Protein AF-A0A352PYH2-F1 (afdb_monomer)

Solvent-accessible surface area (backbone atoms only — not comparable to full-atom values): 3535 Å² total; per-residue (Å²): 110,71,37,56,47,28,42,67,78,67,59,38,51,65,61,15,43,53,59,57,66,73,46,53,72,67,57,54,53,46,52,57,67,56,84,37,66,68,59,31,74,69,35,92,80,64,51,62,55,50,62,51,34,41,47,48,40,71,76,69,100

Nearest PDB structures (foldseek):
  7oq8-assembly1_C  TM=4.078E-01  e=5.450E+00  Homo sapiens
  7bgv-assembly1_A  TM=4.090E-01  e=7.390E+00  Homo sapiens

Mean predicted aligned error: 2.53 Å

Radius of gyration: 11.83 Å; Cα contacts (8 Å, |Δi|>4): 54; chains: 1; bounding box: 28×15×31 Å

pLDDT: mean 94.44, std 2.92, range [82.12, 97.88]

Structure (mmCIF, N/CA/C/O backbone):
data_AF-A0A352PYH2-F1
#
_entry.id   AF-A0A352PYH2-F1
#
loop_
_atom_site.group_PDB
_atom_site.id
_atom_site.type_symbol
_atom_site.label_atom_id
_atom_site.label_alt_id
_atom_site.label_comp_id
_atom_site.label_asym_id
_atom_site.label_entity_id
_atom_site.label_seq_id
_atom_site.pdbx_PDB_ins_code
_atom_site.Cartn_x
_atom_site.Cartn_y
_atom_site.Cartn_z
_atom_site.occupancy
_atom_site.B_iso_or_equiv
_atom_site.auth_seq_id
_atom_site.auth_comp_id
_atom_site.auth_asym_id
_atom_site.auth_atom_id
_atom_site.pdbx_PDB_model_num
ATOM 1 N N . MET A 1 1 ? -1.379 1.579 -2.076 1.00 82.12 1 MET A N 1
ATOM 2 C CA . MET A 1 1 ? -2.770 1.542 -2.600 1.00 82.12 1 MET A CA 1
ATOM 3 C C . MET A 1 1 ? -2.929 2.150 -3.993 1.00 82.12 1 MET A C 1
ATOM 5 O O . MET A 1 1 ? -3.516 1.481 -4.826 1.00 82.12 1 MET A O 1
ATOM 9 N N . ARG A 1 2 ? -2.414 3.355 -4.299 1.00 93.19 2 ARG A N 1
ATOM 10 C CA . ARG A 1 2 ? -2.615 4.002 -5.620 1.00 93.19 2 ARG A CA 1
ATOM 11 C C . ARG A 1 2 ? -2.233 3.138 -6.838 1.00 93.19 2 ARG A C 1
ATOM 13 O O . ARG A 1 2 ? -2.934 3.184 -7.838 1.00 93.19 2 ARG A O 1
ATOM 20 N N . CYS A 1 3 ? -1.191 2.308 -6.738 1.00 95.56 3 CYS A N 1
ATOM 21 C CA . CYS A 1 3 ? -0.833 1.343 -7.786 1.00 95.56 3 CYS A CA 1
ATOM 22 C C . CYS A 1 3 ? -1.970 0.357 -8.123 1.00 95.56 3 CYS A C 1
ATOM 24 O O . CYS A 1 3 ? -2.180 0.054 -9.291 1.00 95.56 3 CYS A O 1
ATOM 26 N N . LEU A 1 4 ? -2.751 -0.096 -7.134 1.00 96.25 4 LEU A N 1
ATOM 27 C CA . LEU A 1 4 ? -3.888 -0.991 -7.372 1.00 96.25 4 LEU A CA 1
ATOM 28 C C . LEU A 1 4 ? -5.038 -0.295 -8.103 1.00 96.25 4 LEU A C 1
ATOM 30 O O . LEU A 1 4 ? -5.662 -0.924 -8.949 1.00 96.25 4 LEU A O 1
ATOM 34 N N . ILE A 1 5 ? -5.285 0.987 -7.816 1.00 95.94 5 ILE A N 1
ATOM 35 C CA . ILE A 1 5 ? -6.306 1.787 -8.515 1.00 95.94 5 ILE A CA 1
ATOM 36 C C . ILE A 1 5 ? -5.925 1.921 -9.991 1.00 95.94 5 ILE A C 1
ATOM 38 O O . ILE A 1 5 ? -6.722 1.620 -10.875 1.00 95.94 5 ILE A O 1
ATOM 42 N N . TYR A 1 6 ? -4.670 2.287 -10.265 1.00 97.88 6 TYR A N 1
ATOM 43 C CA . TYR A 1 6 ? -4.169 2.389 -11.637 1.00 97.88 6 TYR A CA 1
ATOM 44 C C . TYR A 1 6 ? -4.266 1.060 -12.386 1.00 97.88 6 TYR A C 1
ATOM 46 O O . TYR A 1 6 ? -4.708 1.031 -13.529 1.00 97.88 6 TYR A O 1
ATOM 54 N N . TYR A 1 7 ? -3.951 -0.050 -11.719 1.00 96.75 7 TYR A N 1
ATOM 55 C CA . TYR A 1 7 ? -4.002 -1.374 -12.330 1.00 96.75 7 TYR A CA 1
ATOM 56 C C . TYR A 1 7 ? -5.426 -1.876 -12.614 1.00 96.75 7 TYR A C 1
ATOM 58 O O . TYR A 1 7 ? -5.648 -2.511 -13.644 1.00 96.75 7 TYR A O 1
ATOM 66 N N . ARG A 1 8 ? -6.372 -1.637 -11.697 1.00 94.69 8 ARG A N 1
ATOM 67 C CA . ARG A 1 8 ? -7.722 -2.224 -11.736 1.00 94.69 8 ARG A CA 1
ATOM 68 C C . ARG A 1 8 ? -8.754 -1.313 -12.368 1.00 94.69 8 ARG A C 1
ATOM 70 O O . ARG A 1 8 ? -9.463 -1.743 -13.269 1.00 94.69 8 ARG A O 1
ATOM 77 N N . ASP A 1 9 ? -8.833 -0.084 -11.876 1.00 93.94 9 ASP A N 1
ATOM 78 C CA . ASP A 1 9 ? -9.925 0.827 -12.204 1.00 93.94 9 ASP A CA 1
ATOM 79 C C . ASP A 1 9 ? -9.599 1.611 -13.471 1.00 93.94 9 ASP A C 1
ATOM 81 O O . ASP A 1 9 ? -10.467 1.842 -14.306 1.00 93.94 9 ASP A O 1
ATOM 85 N N . TYR A 1 10 ? -8.333 2.010 -13.630 1.00 96.06 10 TYR A N 1
ATOM 86 C CA . TYR A 1 10 ? -7.908 2.816 -14.780 1.00 96.06 10 TYR A CA 1
ATOM 87 C C . TYR A 1 10 ? -7.302 1.970 -15.905 1.00 96.06 10 TYR A C 1
ATOM 89 O O . TYR A 1 10 ? -7.162 2.452 -17.024 1.00 96.06 10 TYR A O 1
ATOM 97 N N . GLY A 1 11 ? -6.933 0.716 -15.625 1.00 95.44 11 GLY A N 1
ATOM 98 C CA . GLY A 1 11 ? -6.298 -0.185 -16.591 1.00 95.44 11 GLY A CA 1
ATOM 99 C C . GLY A 1 11 ? -4.864 0.201 -16.984 1.00 95.44 11 GLY A C 1
ATOM 100 O O . GLY A 1 11 ? -4.264 -0.469 -17.825 1.00 95.44 11 GLY A O 1
ATOM 101 N N . ASP A 1 12 ? -4.288 1.231 -16.362 1.00 97.00 12 ASP A N 1
ATOM 102 C CA . ASP A 1 12 ? -2.932 1.709 -16.622 1.00 97.00 12 ASP A CA 1
ATOM 103 C C . ASP A 1 12 ? -1.907 0.902 -15.812 1.00 97.00 12 ASP A C 1
ATOM 105 O O . ASP A 1 12 ? -1.484 1.247 -14.699 1.00 97.00 12 ASP A O 1
ATOM 109 N N . ARG A 1 13 ? -1.535 -0.247 -16.379 1.00 95.12 13 ARG A N 1
ATOM 110 C CA . ARG A 1 13 ? -0.638 -1.213 -15.735 1.00 95.12 13 ARG A CA 1
ATOM 111 C C . ARG A 1 13 ? 0.803 -0.722 -15.648 1.00 95.12 13 ARG A C 1
ATOM 113 O O . ARG A 1 13 ? 1.497 -1.088 -14.700 1.00 95.12 13 ARG A O 1
ATOM 120 N N . ASP A 1 14 ? 1.256 0.083 -16.602 1.00 96.50 14 ASP A N 1
ATOM 121 C CA . ASP A 1 14 ? 2.633 0.578 -16.613 1.00 96.50 14 ASP A CA 1
ATOM 122 C C . ASP A 1 14 ? 2.813 1.681 -15.577 1.00 96.50 14 ASP A C 1
ATOM 124 O O . ASP A 1 14 ? 3.761 1.633 -14.788 1.00 96.50 14 ASP A O 1
ATOM 128 N N . LEU A 1 15 ? 1.846 2.595 -15.461 1.00 96.62 15 LEU A N 1
ATOM 129 C CA . LEU A 1 15 ? 1.829 3.562 -14.370 1.00 96.62 15 LEU A CA 1
ATOM 130 C C . LEU A 1 15 ? 1.747 2.870 -13.004 1.00 96.62 15 LEU A C 1
ATOM 132 O O . LEU A 1 15 ? 2.457 3.259 -12.074 1.00 96.62 15 LEU A O 1
ATOM 136 N N . ALA A 1 16 ? 0.928 1.821 -12.871 1.00 97.31 16 ALA A N 1
ATOM 137 C CA . ALA A 1 16 ? 0.833 1.045 -11.636 1.00 97.31 16 ALA A CA 1
ATOM 138 C C . ALA A 1 16 ? 2.187 0.456 -11.202 1.00 97.31 16 ALA A C 1
ATOM 140 O O . ALA A 1 16 ? 2.579 0.616 -10.040 1.00 97.31 16 ALA A O 1
ATOM 141 N N . ARG A 1 17 ? 2.917 -0.172 -12.137 1.00 95.88 17 ARG A N 1
ATOM 142 C CA . ARG A 1 17 ? 4.254 -0.736 -11.890 1.00 95.88 17 ARG A CA 1
ATOM 143 C C . ARG A 1 17 ? 5.270 0.343 -11.555 1.00 95.88 17 ARG A C 1
ATOM 145 O O . ARG A 1 17 ? 5.979 0.201 -10.566 1.00 95.88 17 ARG A O 1
ATOM 152 N N . ASN A 1 18 ? 5.302 1.437 -12.314 1.00 96.25 18 ASN A N 1
ATOM 153 C CA . ASN A 1 18 ? 6.242 2.537 -12.085 1.00 96.25 18 ASN A CA 1
ATOM 154 C C . ASN A 1 18 ? 6.057 3.167 -10.699 1.00 96.25 18 ASN A C 1
ATOM 156 O O . ASN A 1 18 ? 7.030 3.433 -9.995 1.00 96.25 18 ASN A O 1
ATOM 160 N N . VAL A 1 19 ? 4.806 3.341 -10.261 1.00 95.75 19 VAL A N 1
ATOM 161 C CA . VAL A 1 19 ? 4.506 3.845 -8.914 1.00 95.75 19 VAL A CA 1
ATOM 162 C C . VAL A 1 19 ? 5.005 2.896 -7.825 1.00 95.75 19 VAL A C 1
ATOM 164 O O . VAL A 1 19 ? 5.505 3.368 -6.808 1.00 95.75 19 VAL A O 1
ATOM 167 N N . PHE A 1 20 ? 4.875 1.581 -8.010 1.00 95.75 20 PHE A N 1
ATOM 168 C CA . PHE A 1 20 ? 5.371 0.609 -7.033 1.00 95.75 20 PHE A CA 1
ATOM 169 C C . PHE A 1 20 ? 6.904 0.490 -7.053 1.00 95.75 20 PHE A C 1
ATOM 171 O O . PHE A 1 20 ? 7.535 0.422 -5.998 1.00 95.75 20 PHE A O 1
ATOM 178 N N . ALA A 1 21 ? 7.516 0.538 -8.238 1.00 94.88 21 ALA A N 1
ATOM 179 C CA . ALA A 1 21 ? 8.964 0.487 -8.430 1.00 94.88 21 ALA A CA 1
ATOM 180 C C . ALA A 1 21 ? 9.694 1.707 -7.843 1.00 94.88 21 ALA A C 1
ATOM 182 O O . ALA A 1 21 ? 10.852 1.585 -7.451 1.00 94.88 21 ALA A O 1
ATOM 183 N N . GLY A 1 22 ? 9.015 2.854 -7.728 1.00 94.81 22 GLY A N 1
ATOM 184 C CA . GLY A 1 22 ? 9.546 4.052 -7.070 1.00 94.81 22 GLY A CA 1
ATOM 185 C C . GLY A 1 22 ? 9.739 3.923 -5.552 1.00 94.81 22 GLY A C 1
ATOM 186 O O . GLY A 1 22 ? 10.355 4.792 -4.942 1.00 94.81 22 GLY A O 1
ATOM 187 N N . LEU A 1 23 ? 9.227 2.858 -4.927 1.00 93.12 23 LEU A N 1
ATOM 188 C CA . LEU A 1 23 ? 9.496 2.541 -3.523 1.00 93.12 23 LEU A CA 1
ATOM 189 C C . LEU A 1 23 ? 10.877 1.895 -3.380 1.00 93.12 23 LEU A C 1
ATOM 191 O O . LEU A 1 23 ? 11.316 1.168 -4.268 1.00 93.12 23 LEU A O 1
ATOM 195 N N . THR A 1 24 ? 11.556 2.083 -2.249 1.00 94.00 24 THR A N 1
ATOM 196 C CA . THR A 1 24 ? 12.802 1.348 -1.978 1.00 94.00 24 THR A CA 1
ATOM 197 C C . THR A 1 24 ? 12.511 -0.138 -1.740 1.00 94.00 24 THR A C 1
ATOM 199 O O . THR A 1 24 ? 11.396 -0.514 -1.370 1.00 94.00 24 THR A O 1
ATOM 202 N N . GLY A 1 25 ? 13.513 -1.005 -1.933 1.00 90.62 25 GLY A N 1
ATOM 203 C CA . GLY A 1 25 ? 13.366 -2.445 -1.676 1.00 90.62 25 GLY A CA 1
ATOM 204 C C . GLY A 1 25 ? 12.926 -2.753 -0.242 1.00 90.62 25 GLY A C 1
ATOM 205 O O . GLY A 1 25 ? 12.037 -3.574 -0.038 1.00 90.62 25 GLY A O 1
ATOM 206 N N . GLU A 1 26 ? 13.471 -2.022 0.732 1.00 93.12 26 GLU A N 1
ATOM 207 C CA . GLU A 1 26 ? 13.072 -2.115 2.137 1.00 93.12 26 GLU A CA 1
ATOM 208 C C . GLU A 1 26 ? 11.600 -1.737 2.337 1.00 93.12 26 GLU A C 1
ATOM 210 O O . GLU A 1 26 ? 10.849 -2.495 2.945 1.00 93.12 26 GLU A O 1
ATOM 215 N N . THR A 1 27 ? 11.142 -0.614 1.773 1.00 92.94 27 THR A N 1
ATOM 216 C CA . THR A 1 27 ? 9.732 -0.211 1.883 1.00 92.94 27 THR A CA 1
ATOM 217 C C . THR A 1 27 ? 8.792 -1.223 1.227 1.00 92.94 27 THR A C 1
ATOM 219 O O . THR A 1 27 ? 7.720 -1.485 1.768 1.00 92.94 27 THR A O 1
ATOM 222 N N . ARG A 1 28 ? 9.179 -1.824 0.091 1.00 92.25 28 ARG A N 1
ATOM 223 C CA . ARG A 1 28 ? 8.385 -2.883 -0.560 1.00 92.25 28 ARG A CA 1
ATOM 224 C C . ARG A 1 28 ? 8.252 -4.129 0.311 1.00 92.25 28 ARG A C 1
ATOM 226 O O . ARG A 1 28 ? 7.165 -4.693 0.379 1.00 92.25 28 ARG A O 1
ATOM 233 N N . PHE A 1 29 ? 9.329 -4.532 0.983 1.00 90.25 29 PHE A N 1
ATOM 234 C CA . PHE A 1 29 ? 9.296 -5.646 1.928 1.00 90.25 29 PHE A CA 1
ATOM 235 C C . PHE A 1 29 ? 8.398 -5.321 3.130 1.00 90.25 29 PHE A C 1
ATOM 237 O O . PHE A 1 29 ? 7.457 -6.052 3.417 1.00 90.25 29 PHE A O 1
ATOM 244 N N . GLN A 1 30 ? 8.609 -4.163 3.762 1.00 93.06 30 GLN A N 1
ATOM 245 C CA . GLN A 1 30 ? 7.824 -3.727 4.921 1.00 93.06 30 GLN A CA 1
ATOM 246 C C . GLN A 1 30 ? 6.325 -3.602 4.611 1.00 93.06 30 GLN A C 1
ATOM 248 O O . GLN A 1 30 ? 5.494 -3.926 5.452 1.00 93.06 30 GLN A O 1
ATOM 253 N N . LEU A 1 31 ? 5.955 -3.196 3.392 1.00 91.38 31 LEU A N 1
ATOM 254 C CA . LEU A 1 31 ? 4.558 -3.136 2.946 1.00 91.38 31 LEU A CA 1
ATOM 255 C C . LEU A 1 31 ? 3.805 -4.464 3.106 1.00 91.38 31 LEU A C 1
ATOM 257 O O . LEU A 1 31 ? 2.601 -4.439 3.346 1.00 91.38 31 LEU A O 1
ATOM 261 N N . ALA A 1 32 ? 4.489 -5.602 2.965 1.00 87.69 32 ALA A N 1
ATOM 262 C CA . ALA A 1 32 ? 3.888 -6.916 3.166 1.00 87.69 32 ALA A CA 1
ATOM 263 C C . ALA A 1 32 ? 3.891 -7.365 4.638 1.00 87.69 32 ALA A C 1
ATOM 265 O O . ALA A 1 32 ? 3.087 -8.211 4.994 1.00 87.69 32 ALA A O 1
ATOM 266 N N . GLU A 1 33 ? 4.747 -6.804 5.491 1.00 92.38 33 GLU A N 1
ATOM 267 C CA . GLU A 1 33 ? 4.966 -7.307 6.858 1.00 92.38 33 GLU A CA 1
ATOM 268 C C . GLU A 1 33 ? 4.283 -6.466 7.947 1.00 92.38 33 GLU A C 1
ATOM 270 O O . GLU A 1 33 ? 4.104 -6.922 9.076 1.00 92.38 33 GLU A O 1
ATOM 275 N N . VAL A 1 34 ? 3.904 -5.222 7.642 1.00 94.88 34 VAL A N 1
ATOM 276 C CA . VAL A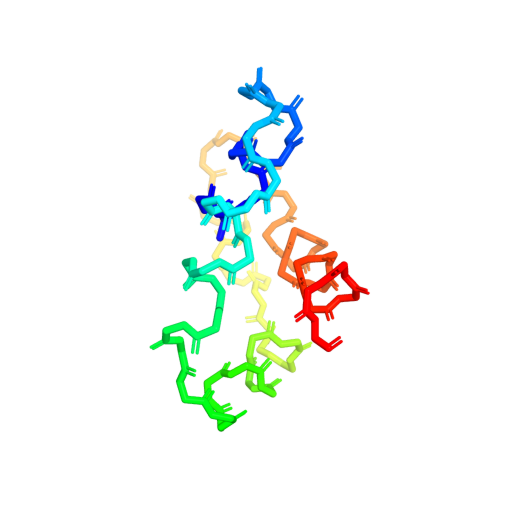 1 34 ? 3.282 -4.318 8.618 1.00 94.88 34 VAL A CA 1
ATOM 277 C C . VAL A 1 34 ? 1.911 -4.839 9.068 1.00 94.88 34 VAL A C 1
ATOM 279 O O . VAL A 1 34 ? 1.032 -5.123 8.254 1.00 94.88 34 VAL A O 1
ATOM 282 N N . ASP A 1 35 ? 1.685 -4.863 10.386 1.00 95.88 35 ASP A N 1
ATOM 283 C CA . ASP A 1 35 ? 0.352 -5.077 10.951 1.00 95.88 35 ASP A CA 1
ATOM 284 C C . ASP A 1 35 ? -0.515 -3.820 10.780 1.00 95.88 35 ASP A C 1
ATOM 286 O O . ASP A 1 35 ? -0.355 -2.804 11.466 1.00 95.88 35 ASP A O 1
ATOM 290 N N . TYR A 1 36 ? -1.477 -3.906 9.864 1.00 96.19 36 TYR A N 1
ATOM 291 C CA . TYR A 1 36 ? -2.428 -2.834 9.589 1.00 96.19 36 TYR A CA 1
ATOM 292 C C . TYR A 1 36 ? -3.680 -2.870 10.480 1.00 96.19 36 TYR A C 1
ATOM 294 O O . TYR A 1 36 ? -4.524 -1.985 10.341 1.00 96.19 36 TYR A O 1
ATOM 302 N N . SER A 1 37 ? -3.806 -3.799 11.435 1.00 95.56 37 SER A N 1
ATOM 303 C CA . SER A 1 37 ? -5.014 -4.002 12.255 1.00 95.56 37 SER A CA 1
ATOM 304 C C . SER A 1 37 ? -5.515 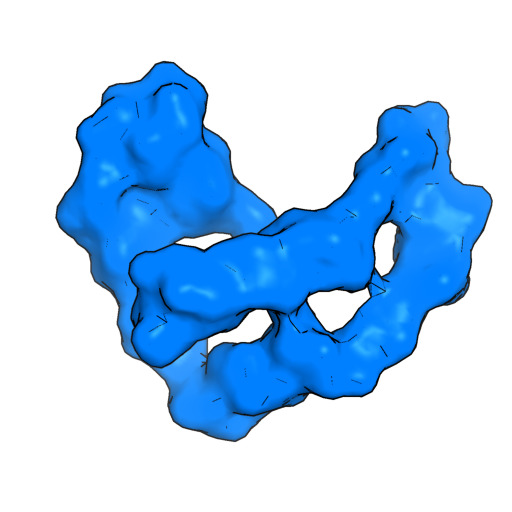-2.732 12.951 1.00 95.56 37 SER A C 1
ATOM 306 O O . SER A 1 37 ? -6.719 -2.491 13.073 1.00 95.56 37 SER A O 1
ATOM 308 N N . ARG A 1 38 ? -4.603 -1.872 13.421 1.00 97.12 38 ARG A N 1
ATOM 309 C CA . ARG A 1 38 ? -4.965 -0.577 14.017 1.00 97.12 38 ARG A CA 1
ATOM 310 C C . ARG A 1 38 ? -5.534 0.386 12.975 1.00 97.12 38 ARG A C 1
ATOM 312 O O . ARG A 1 38 ? -6.514 1.064 13.266 1.00 97.12 38 ARG A O 1
ATOM 319 N N . ALA A 1 39 ? -4.931 0.451 11.791 1.00 96.12 39 ALA A N 1
ATOM 320 C CA . ALA A 1 39 ? -5.391 1.319 10.712 1.00 96.12 39 ALA A CA 1
ATOM 321 C C . ALA A 1 39 ? -6.746 0.852 10.159 1.00 96.12 39 ALA A C 1
ATOM 323 O O . ALA A 1 39 ? -7.628 1.674 9.934 1.00 96.12 39 ALA A O 1
ATOM 324 N N . GLU A 1 40 ? -6.936 -0.459 10.012 1.00 97.50 40 GLU A N 1
ATOM 325 C CA . GLU A 1 40 ? -8.198 -1.053 9.562 1.00 97.50 40 GLU A CA 1
ATOM 326 C C . GLU A 1 40 ? -9.332 -0.793 10.561 1.00 97.50 40 GLU A C 1
ATOM 328 O O . GLU A 1 40 ? -10.404 -0.349 10.157 1.00 97.50 40 GLU A O 1
ATOM 333 N N . ARG A 1 41 ? -9.084 -0.956 11.872 1.00 97.19 41 ARG A N 1
ATOM 334 C CA . ARG A 1 41 ? -10.077 -0.653 12.924 1.00 97.19 41 ARG A CA 1
ATOM 335 C C . ARG A 1 41 ? -10.515 0.809 12.957 1.00 97.19 41 ARG A C 1
ATOM 337 O O . ARG A 1 41 ? -11.637 1.095 13.358 1.00 97.19 41 ARG A O 1
ATOM 344 N N . LEU A 1 42 ? -9.628 1.728 12.583 1.00 97.19 42 LEU A N 1
ATOM 345 C CA . LEU A 1 42 ? -9.916 3.164 12.547 1.00 97.19 42 LEU A CA 1
ATOM 346 C C . LEU A 1 42 ? -10.467 3.623 11.190 1.00 97.19 42 LEU A C 1
ATOM 348 O O . LEU A 1 42 ? -10.841 4.786 11.050 1.00 97.19 42 LEU A O 1
ATOM 352 N N . CYS A 1 43 ? -10.503 2.748 10.181 1.00 94.88 43 CYS A N 1
ATOM 353 C CA . CYS A 1 43 ? -10.941 3.110 8.845 1.00 94.88 43 CYS A CA 1
ATOM 354 C C . CYS A 1 43 ? -12.476 3.223 8.798 1.00 94.88 43 CYS A C 1
ATOM 356 O O . CYS A 1 43 ? -13.158 2.204 8.920 1.00 94.88 43 CYS A O 1
ATOM 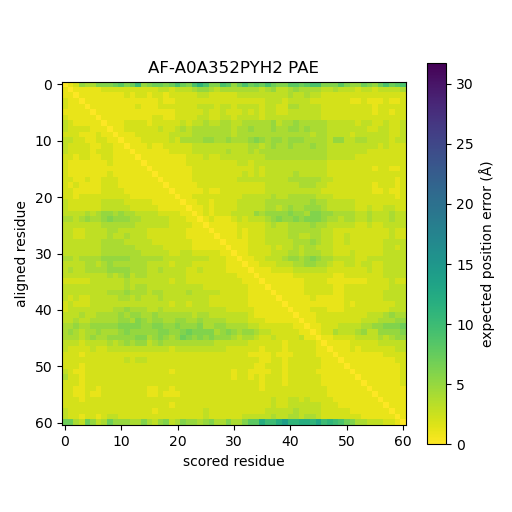358 N N . PRO A 1 44 ? -13.051 4.411 8.530 1.00 95.44 44 PRO A N 1
ATOM 359 C CA . PRO A 1 44 ? -14.507 4.580 8.488 1.00 95.44 44 PRO A CA 1
ATOM 360 C C . PRO A 1 44 ? -15.168 3.796 7.346 1.00 95.44 44 PRO A C 1
ATOM 362 O O . PRO A 1 44 ? -16.355 3.505 7.407 1.00 95.44 44 PRO A O 1
ATOM 365 N N . GLN A 1 45 ? -14.401 3.453 6.307 1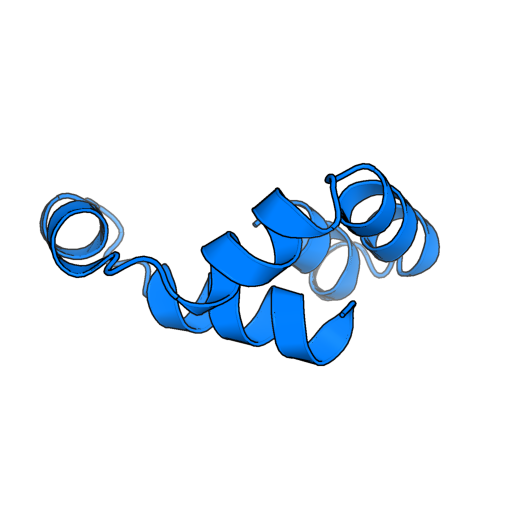.00 94.25 45 GLN A N 1
ATOM 366 C CA . GLN A 1 45 ? -14.865 2.697 5.142 1.00 94.25 45 GLN A CA 1
ATOM 367 C C . GLN A 1 45 ? -14.603 1.185 5.266 1.00 94.25 45 GLN A C 1
ATOM 369 O O . GLN A 1 45 ? -14.880 0.447 4.326 1.00 94.25 45 GLN A O 1
ATOM 374 N N . GLY A 1 46 ? -14.033 0.714 6.385 1.00 92.94 46 GLY A N 1
ATOM 375 C CA . GLY A 1 46 ? -13.772 -0.712 6.607 1.00 92.94 46 GLY A CA 1
ATOM 376 C C . GLY A 1 46 ? -12.822 -1.344 5.583 1.00 92.94 46 GLY A C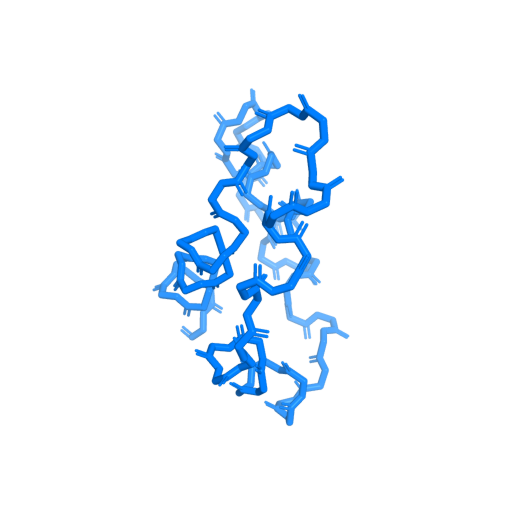 1
ATOM 377 O O . GLY A 1 46 ? -12.988 -2.506 5.215 1.00 92.94 46 GLY A O 1
ATOM 378 N N . LEU A 1 47 ? -11.847 -0.583 5.076 1.00 93.56 47 LEU A N 1
ATOM 379 C CA . LEU A 1 47 ? -10.902 -1.091 4.083 1.00 93.56 47 LEU A CA 1
ATOM 380 C C . LEU A 1 47 ? -9.992 -2.162 4.692 1.00 93.56 47 LEU A C 1
ATOM 382 O O . LEU A 1 47 ? -9.349 -1.925 5.712 1.00 93.56 47 LEU A O 1
ATOM 386 N N . ALA A 1 48 ? -9.867 -3.297 4.003 1.00 95.62 48 ALA A N 1
ATOM 387 C CA . ALA A 1 48 ? -8.900 -4.347 4.319 1.00 95.62 48 ALA A CA 1
ATOM 388 C C . ALA A 1 48 ? -7.493 -3.952 3.826 1.00 95.62 48 ALA A C 1
ATOM 390 O O . ALA A 1 48 ? -6.999 -4.463 2.817 1.00 95.62 48 ALA A O 1
ATOM 391 N N . ILE A 1 49 ? -6.876 -2.975 4.493 1.00 96.12 49 ILE A N 1
ATOM 392 C CA . ILE A 1 49 ? -5.563 -2.412 4.156 1.00 96.12 49 ILE A CA 1
ATOM 393 C C . ILE A 1 49 ? -4.489 -3.501 4.066 1.00 96.12 49 ILE A C 1
ATOM 395 O O . ILE A 1 49 ? -3.752 -3.507 3.083 1.00 96.12 49 ILE A O 1
ATOM 399 N N . SER A 1 50 ? -4.423 -4.439 5.017 1.00 95.56 50 SER A N 1
ATOM 400 C CA . SER A 1 50 ? -3.450 -5.541 4.993 1.00 95.56 50 SER A CA 1
ATOM 401 C C . SER A 1 50 ? -3.587 -6.348 3.703 1.00 95.56 50 SER A C 1
ATOM 403 O O . SER A 1 50 ? -2.619 -6.517 2.959 1.00 95.56 50 SER A O 1
ATOM 405 N N . ARG A 1 51 ? -4.818 -6.735 3.349 1.00 95.38 51 ARG A N 1
ATOM 406 C CA . ARG A 1 51 ? -5.098 -7.449 2.096 1.00 95.38 51 ARG A CA 1
ATOM 407 C C . ARG A 1 51 ? -4.659 -6.647 0.871 1.00 95.38 51 ARG A C 1
ATOM 409 O O . ARG A 1 51 ? -4.087 -7.222 -0.052 1.00 95.38 51 ARG A O 1
ATOM 416 N N . LEU A 1 52 ? -4.919 -5.340 0.852 1.00 95.50 52 LEU A N 1
ATOM 417 C CA . LEU A 1 52 ? -4.529 -4.466 -0.256 1.00 95.50 52 LEU A CA 1
ATOM 418 C C . LEU A 1 52 ? -3.005 -4.335 -0.376 1.00 95.50 52 LEU A C 1
ATOM 420 O O . LEU A 1 52 ? -2.487 -4.310 -1.490 1.00 95.50 52 LEU A O 1
ATOM 424 N N . MET A 1 53 ? -2.269 -4.262 0.733 1.00 95.31 53 MET A N 1
ATOM 425 C CA . MET A 1 53 ? -0.808 -4.162 0.675 1.00 95.31 53 MET A CA 1
ATOM 426 C C . MET A 1 53 ? -0.163 -5.486 0.267 1.00 95.31 53 MET A C 1
ATOM 428 O O . MET A 1 53 ? 0.657 -5.485 -0.649 1.00 95.31 53 MET A O 1
ATOM 432 N N . HIS A 1 54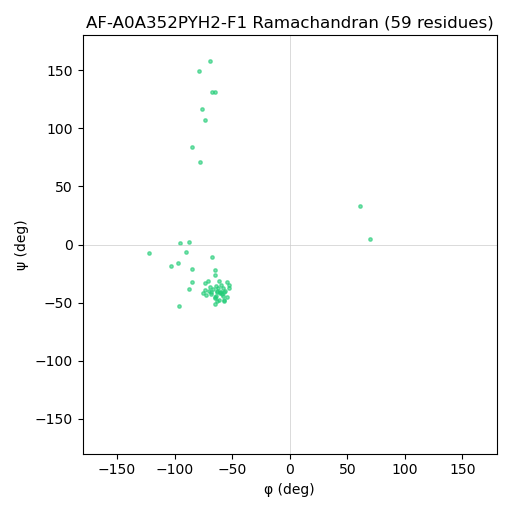 ? -0.613 -6.616 0.824 1.00 94.56 54 HIS A N 1
ATOM 433 C CA . HIS A 1 54 ? -0.179 -7.943 0.374 1.00 94.56 54 HIS A CA 1
ATOM 434 C C . HIS A 1 54 ? -0.455 -8.170 -1.109 1.00 94.56 54 HIS A C 1
ATOM 436 O O . HIS A 1 54 ? 0.370 -8.734 -1.827 1.00 94.56 54 HIS A O 1
ATOM 442 N N . GLU A 1 55 ? -1.612 -7.724 -1.595 1.00 95.44 55 GLU A N 1
ATOM 443 C CA . GLU A 1 55 ? -1.920 -7.832 -3.008 1.00 95.44 55 GLU A CA 1
ATOM 444 C C . GLU A 1 55 ? -0.989 -6.980 -3.869 1.00 95.44 55 GLU A C 1
ATOM 446 O O . GLU A 1 55 ? -0.481 -7.481 -4.869 1.00 95.44 55 GLU A O 1
ATOM 451 N N . ALA A 1 56 ? -0.734 -5.727 -3.487 1.00 95.38 56 ALA A N 1
ATOM 452 C CA . ALA A 1 56 ? 0.206 -4.878 -4.210 1.00 95.38 56 ALA A CA 1
ATOM 453 C C . ALA A 1 56 ? 1.601 -5.525 -4.273 1.00 95.38 56 ALA A C 1
ATOM 455 O O . ALA A 1 56 ? 2.183 -5.595 -5.354 1.00 95.38 56 ALA A O 1
ATOM 456 N N . SER A 1 57 ? 2.092 -6.076 -3.159 1.00 94.25 57 SER A N 1
ATOM 457 C CA . SER A 1 57 ? 3.371 -6.792 -3.122 1.00 94.25 57 SER A CA 1
ATOM 458 C C . SER A 1 57 ? 3.370 -8.063 -3.973 1.00 94.25 57 SER A C 1
ATOM 460 O O . SER A 1 57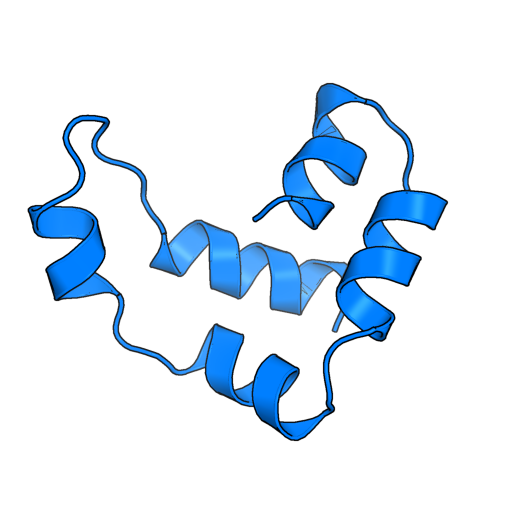 ? 4.368 -8.358 -4.611 1.00 94.25 57 SER A O 1
ATOM 462 N N . ARG A 1 58 ? 2.255 -8.797 -4.061 1.00 94.12 58 ARG A N 1
ATOM 463 C CA . ARG A 1 58 ? 2.163 -9.994 -4.916 1.00 94.12 58 ARG A CA 1
ATOM 464 C C . ARG A 1 58 ? 2.070 -9.671 -6.411 1.00 94.12 58 ARG A C 1
ATOM 466 O O . ARG A 1 58 ? 2.505 -10.469 -7.231 1.00 94.12 58 ARG A O 1
ATOM 473 N N . VAL A 1 59 ? 1.433 -8.557 -6.774 1.00 94.56 59 VAL A N 1
ATOM 474 C CA . VAL A 1 59 ? 1.204 -8.175 -8.180 1.00 94.56 59 VAL A CA 1
ATOM 475 C C . VAL A 1 59 ? 2.405 -7.434 -8.776 1.00 94.56 59 VAL A C 1
ATOM 477 O O . VAL A 1 59 ? 2.646 -7.552 -9.977 1.00 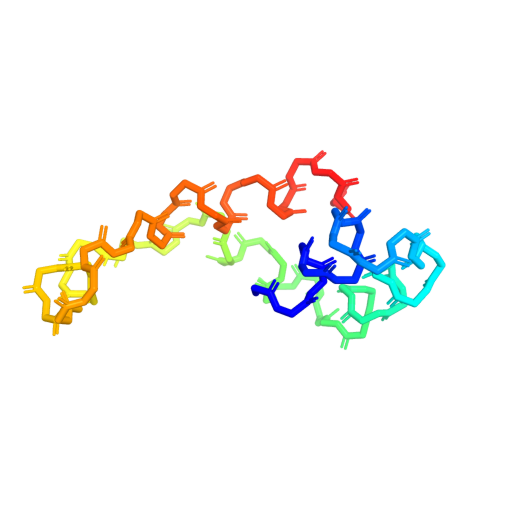9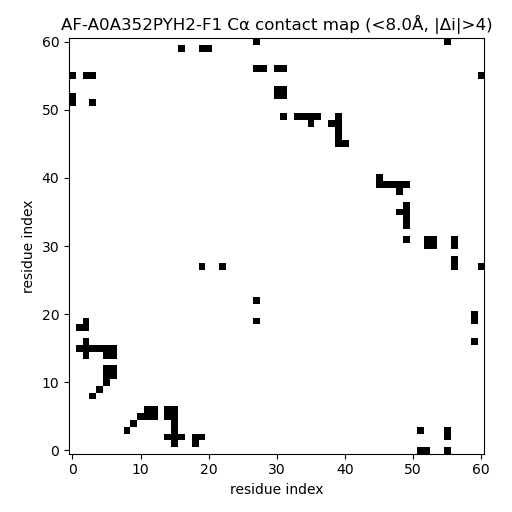4.56 59 VAL A O 1
ATOM 480 N N . PHE A 1 60 ? 3.136 -6.661 -7.967 1.00 93.38 60 PHE A N 1
ATOM 481 C CA . PHE A 1 60 ? 4.203 -5.768 -8.439 1.00 93.38 60 PHE A CA 1
ATOM 482 C C . PHE A 1 60 ? 5.586 -6.027 -7.818 1.00 93.38 60 PHE A C 1
ATOM 484 O O . PHE A 1 60 ? 6.536 -5.344 -8.207 1.00 93.38 60 PHE A O 1
ATOM 491 N N . GLY A 1 61 ? 5.682 -6.912 -6.821 1.00 82.44 61 GLY A N 1
ATOM 492 C CA . GLY A 1 61 ? 6.933 -7.277 -6.147 1.00 82.44 61 GLY A CA 1
ATOM 493 C C . GLY A 1 61 ? 7.726 -8.360 -6.855 1.00 82.44 61 GLY A C 1
ATOM 494 O O . GLY A 1 61 ? 7.175 -9.018 -7.765 1.00 82.44 61 GLY A O 1
#

Secondary structure (DSSP, 8-state):
-HHHHHHHTS--HHHHHHHHHTS-HHHHHHHHH---HHHHHH-TT---HHHHHHHHHHHH-

Sequence (61 aa):
MRCLIYYRDYGDRDLARNVFAGLTGETRFQLAEVDYSRAERLCPQGLAISRLMHEASRVFG

Foldseek 3Di:
DVLVCCVPVVVNNVVSLVVLVPDDPVVLVVLQVDDCVVVQVPDPVNDPSNVVSNVSSVVRD